Protein AF-A0AAJ2NT79-F1 (afdb_monomer)

Radius of gyration: 12.63 Å; Cα contacts (8 Å, |Δi|>4): 177; chains: 1; bounding box: 33×22×32 Å

Foldseek 3Di:
DEAEDEQEEALQQQAQDAQVVDDWQFDQLEWEDDPNDTDGDGPSRAPQDPRHGDHPVRVVLVVVCVVVVVHHYYYYHDYHHPDDPVD

Sequence (87 aa):
MIKSFLMIGQSNMAGRGFINDVPPIYNERIKMLRNGGWQMMTEPINYDRPVSGVSLAASFADAWCNVNREETIGLIPCAEGGSTLDE

Solvent-accessible surface area (backbone atoms only — not comparable to full-atom values): 5072 Å² total; per-residue (Å²): 120,74,52,73,45,80,42,71,48,27,40,77,55,15,8,62,41,62,65,86,81,49,84,85,77,85,50,86,48,36,25,28,58,52,96,94,38,82,39,71,45,53,80,46,68,21,70,68,48,97,71,34,15,42,33,65,61,59,61,50,50,51,56,49,40,70,75,39,75,91,50,32,41,30,39,38,62,64,23,39,66,82,58,60,93,93,107

Nearest PDB structures (foldseek):
  1zmb-assembly2_C  TM=1.004E+00  e=2.557E-14  Clostridium acetobutylicum ATCC 824
  2apj-assembly4_D  TM=8.360E-01  e=3.665E-05  Arabidopsis thaliana
  8f9q-assembly2_B  TM=5.972E-01  e=9.243E-02  Cavia porcellus
  8f9o-assembly1_A  TM=5.312E-01  e=5.045E-01  Canis lupus familiaris

pLDDT: mean 97.62, std 1.81, range [87.25, 98.88]

InterPro domains:
  IPR005181 Sialate O-acetylesterase domain [PF03629] (5-86)
  IPR036514 SGNH hydrolase superfamily [G3DSA:3.40.50.1110] (1-87)

Secondary structure (DSSP, 8-state):
-EEEEEE-SSHHHH--B-GGGS-----TTEEEEETTEEEE--S-SS-SSTT--B-HHHHHHHHHHHHSTTPEEEEEE---TT--S--

Structure (mmCIF, N/CA/C/O backbone):
data_AF-A0AAJ2NT79-F1
#
_entry.id   AF-A0AAJ2NT79-F1
#
loop_
_atom_site.group_PDB
_atom_site.id
_atom_site.type_symbol
_atom_site.label_atom_id
_atom_site.label_alt_id
_atom_site.label_comp_id
_atom_site.label_asym_id
_atom_site.label_entity_id
_atom_site.label_seq_id
_atom_site.pdbx_PDB_ins_code
_atom_site.Cartn_x
_atom_site.Cartn_y
_atom_site.Cartn_z
_atom_site.occupancy
_atom_site.B_iso_or_equiv
_atom_site.auth_seq_id
_atom_site.auth_comp_id
_atom_site.auth_asym_id
_atom_site.auth_atom_id
_atom_site.pdbx_PDB_model_num
ATOM 1 N N . MET A 1 1 ? -3.689 -2.466 19.333 1.00 87.25 1 MET A N 1
ATOM 2 C CA . MET A 1 1 ? -2.345 -2.982 18.970 1.00 87.25 1 MET A CA 1
ATOM 3 C C . MET A 1 1 ? -2.311 -3.133 17.456 1.00 87.25 1 MET A C 1
ATOM 5 O O . MET A 1 1 ? -3.334 -3.517 16.910 1.00 87.25 1 MET A O 1
ATOM 9 N N . ILE A 1 2 ? -1.212 -2.787 16.781 1.00 96.62 2 ILE A N 1
ATOM 10 C CA . ILE A 1 2 ? -1.119 -2.909 15.315 1.00 96.62 2 ILE A CA 1
ATOM 11 C C . ILE A 1 2 ? -0.760 -4.354 14.947 1.00 96.62 2 ILE A C 1
ATOM 13 O O . ILE A 1 2 ? 0.170 -4.913 15.530 1.00 96.62 2 ILE A O 1
ATOM 17 N N . LYS A 1 3 ? -1.483 -4.952 13.994 1.00 98.12 3 LYS A N 1
ATOM 18 C CA . LYS A 1 3 ? -1.124 -6.234 13.373 1.00 98.12 3 LYS A CA 1
ATOM 19 C C . LYS A 1 3 ? -0.280 -5.967 12.137 1.00 98.12 3 LYS A C 1
ATOM 21 O O . LYS A 1 3 ? -0.776 -5.421 11.155 1.00 98.12 3 LYS A O 1
ATOM 26 N N . SER A 1 4 ? 0.999 -6.305 12.215 1.00 98.12 4 SER A N 1
ATOM 27 C CA . SER A 1 4 ? 1.967 -5.970 11.174 1.00 98.12 4 SER A CA 1
ATOM 28 C C . SER A 1 4 ? 2.136 -7.102 10.165 1.00 98.12 4 SER A C 1
ATOM 30 O O . SER A 1 4 ? 2.259 -8.261 10.556 1.00 98.12 4 SER A O 1
ATOM 32 N N . PHE A 1 5 ? 2.208 -6.756 8.883 1.00 98.75 5 PHE A N 1
ATOM 33 C CA . PHE A 1 5 ? 2.420 -7.674 7.769 1.00 98.75 5 PHE A CA 1
ATOM 34 C C . PHE A 1 5 ? 3.634 -7.216 6.966 1.00 98.75 5 PHE A C 1
ATOM 36 O O . PHE A 1 5 ? 3.679 -6.086 6.476 1.00 98.75 5 PHE A O 1
ATOM 43 N N . LEU A 1 6 ? 4.626 -8.097 6.855 1.00 98.69 6 LEU A N 1
ATOM 44 C CA . LEU A 1 6 ? 5.830 -7.860 6.072 1.00 98.69 6 LEU A CA 1
ATOM 45 C C . LEU A 1 6 ? 5.568 -8.171 4.596 1.00 98.69 6 LEU A C 1
ATOM 47 O O . LEU A 1 6 ? 5.082 -9.250 4.263 1.00 98.69 6 LEU A O 1
ATOM 51 N N . 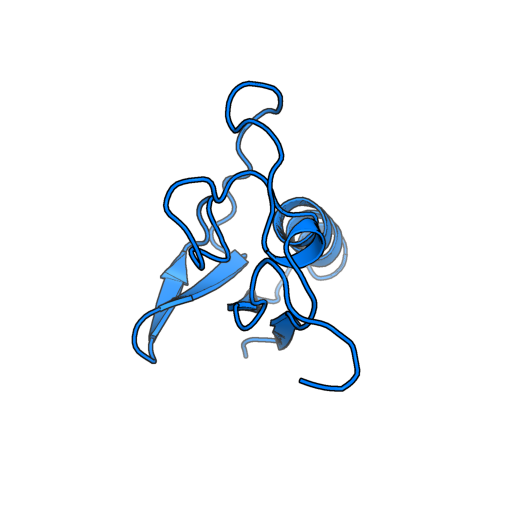MET A 1 7 ? 5.905 -7.228 3.722 1.00 98.56 7 MET A N 1
ATOM 52 C CA . MET A 1 7 ? 5.775 -7.361 2.275 1.00 98.56 7 MET A CA 1
ATOM 53 C C . MET A 1 7 ? 7.152 -7.655 1.676 1.00 98.56 7 MET A C 1
ATOM 55 O O . MET A 1 7 ? 7.985 -6.755 1.591 1.00 98.56 7 MET A O 1
ATOM 59 N N . ILE A 1 8 ? 7.383 -8.901 1.259 1.00 98.44 8 ILE A N 1
ATOM 60 C CA . ILE A 1 8 ? 8.612 -9.340 0.578 1.00 98.44 8 ILE A CA 1
ATOM 61 C C . ILE A 1 8 ? 8.259 -9.874 -0.803 1.00 98.44 8 ILE A C 1
ATOM 63 O O . ILE A 1 8 ? 7.217 -10.501 -0.998 1.00 98.44 8 ILE A O 1
ATOM 67 N N . GLY A 1 9 ? 9.144 -9.625 -1.756 1.00 98.00 9 GLY A N 1
ATOM 68 C CA . GLY A 1 9 ? 9.053 -10.128 -3.113 1.00 98.00 9 GLY A CA 1
ATOM 69 C C . GLY A 1 9 ? 9.603 -9.113 -4.101 1.00 98.00 9 GLY A C 1
ATOM 70 O O . GLY A 1 9 ? 10.265 -8.149 -3.724 1.00 98.00 9 GLY A O 1
ATOM 71 N N . GLN A 1 10 ? 9.278 -9.336 -5.368 1.00 98.19 10 GLN A N 1
ATOM 72 C CA . GLN A 1 10 ? 9.689 -8.478 -6.473 1.00 98.19 10 GLN A CA 1
ATOM 73 C C . GLN A 1 10 ? 8.645 -7.389 -6.799 1.00 98.19 10 GLN A C 1
ATOM 75 O O . GLN A 1 10 ? 7.750 -7.081 -6.006 1.00 98.19 10 GLN A O 1
ATOM 80 N N . SER A 1 11 ? 8.710 -6.836 -8.014 1.00 98.19 11 SER A N 1
ATOM 81 C CA . SER A 1 11 ? 7.864 -5.736 -8.503 1.00 98.19 11 SER A CA 1
ATOM 82 C C . SER A 1 11 ? 6.356 -5.979 -8.355 1.00 98.19 11 SER A C 1
ATOM 84 O O . SER A 1 11 ? 5.620 -5.045 -8.051 1.00 98.19 11 SER A O 1
ATOM 86 N N . ASN A 1 12 ? 5.889 -7.221 -8.509 1.00 98.25 12 ASN A N 1
ATOM 87 C CA . ASN A 1 12 ? 4.469 -7.564 -8.362 1.00 98.25 12 ASN A CA 1
ATOM 88 C C . ASN A 1 12 ? 3.959 -7.448 -6.912 1.00 98.25 12 ASN A C 1
ATOM 90 O O . ASN A 1 12 ? 2.779 -7.172 -6.712 1.00 98.25 12 ASN A O 1
ATOM 94 N N . MET A 1 13 ? 4.828 -7.617 -5.904 1.00 98.62 13 MET A N 1
ATOM 95 C CA . MET A 1 13 ? 4.496 -7.317 -4.503 1.00 98.62 13 MET A CA 1
ATOM 96 C C . MET A 1 13 ? 4.590 -5.813 -4.238 1.00 98.62 13 MET A C 1
ATOM 98 O O . MET A 1 13 ? 3.698 -5.230 -3.618 1.00 98.62 13 MET A O 1
ATOM 102 N N . ALA A 1 14 ? 5.655 -5.177 -4.742 1.00 98.56 14 ALA A N 1
ATOM 103 C CA . ALA A 1 14 ? 5.858 -3.743 -4.572 1.00 98.56 14 ALA A CA 1
ATOM 104 C C . ALA A 1 14 ? 4.702 -2.911 -5.162 1.00 98.56 14 ALA A C 1
ATOM 106 O O . ALA A 1 14 ? 4.316 -1.887 -4.606 1.00 98.56 14 ALA A O 1
ATOM 107 N N . GLY A 1 15 ? 4.117 -3.399 -6.255 1.00 98.50 15 GLY A N 1
ATOM 108 C CA . GLY A 1 15 ? 2.996 -2.780 -6.942 1.00 98.50 15 GLY A CA 1
ATOM 109 C C . GLY A 1 15 ? 3.445 -2.046 -8.199 1.00 98.50 15 GLY A C 1
ATOM 110 O O . GLY A 1 15 ? 4.381 -1.240 -8.179 1.00 98.50 15 GLY A O 1
ATOM 111 N N . ARG A 1 16 ? 2.773 -2.347 -9.313 1.00 98.44 16 ARG A N 1
ATOM 112 C CA . ARG A 1 16 ? 2.992 -1.748 -10.644 1.00 98.44 16 ARG A CA 1
ATOM 113 C C . ARG A 1 16 ? 1.686 -1.460 -11.385 1.00 98.44 16 ARG A C 1
ATOM 115 O O . ARG A 1 16 ? 1.725 -1.082 -12.551 1.00 98.44 16 ARG A O 1
ATOM 122 N N . GLY A 1 17 ? 0.536 -1.649 -10.733 1.00 98.31 17 GLY A N 1
ATOM 123 C CA . G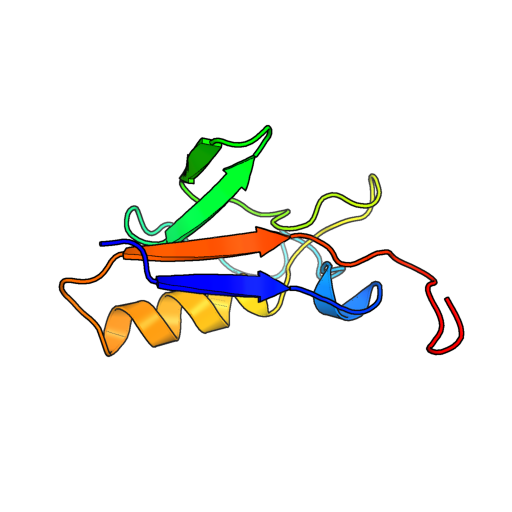LY A 1 17 ? -0.740 -1.266 -11.328 1.00 98.31 17 GLY A CA 1
ATOM 124 C C . GLY A 1 17 ? -0.834 0.253 -11.460 1.00 98.31 17 GLY A C 1
ATOM 125 O O . GLY A 1 17 ? -0.291 0.991 -10.633 1.00 98.31 17 GLY A O 1
ATOM 126 N N . PHE A 1 18 ? -1.515 0.736 -12.493 1.00 98.19 18 PHE A N 1
ATOM 127 C CA . PHE A 1 18 ? -1.705 2.168 -12.678 1.00 98.19 18 PHE A CA 1
ATOM 128 C C . PHE A 1 18 ? -2.670 2.710 -11.618 1.00 98.19 18 PHE A C 1
ATOM 130 O O . PHE A 1 18 ? -3.773 2.200 -11.449 1.00 98.19 18 PHE A O 1
ATOM 137 N N . ILE A 1 19 ? -2.261 3.764 -10.906 1.00 96.19 19 ILE A N 1
ATOM 138 C CA . ILE A 1 19 ? -3.042 4.359 -9.801 1.00 96.19 19 ILE A CA 1
ATOM 139 C C . ILE A 1 19 ? -4.426 4.838 -10.268 1.00 96.19 19 ILE A C 1
ATOM 141 O O . ILE A 1 19 ? -5.373 4.821 -9.493 1.00 96.19 19 ILE A O 1
ATOM 145 N N . ASN A 1 20 ? -4.553 5.221 -11.540 1.00 96.75 20 ASN A N 1
ATOM 146 C CA . ASN A 1 20 ? -5.800 5.731 -12.110 1.00 96.75 20 ASN A CA 1
ATOM 147 C C . ASN A 1 20 ? -6.749 4.633 -12.622 1.00 96.75 20 ASN A C 1
ATOM 149 O O . ASN A 1 20 ? -7.873 4.954 -12.999 1.00 96.75 20 ASN A O 1
ATOM 153 N N . ASP A 1 21 ? -6.326 3.365 -12.641 1.00 98.06 21 ASP A N 1
ATOM 154 C CA . ASP A 1 21 ? -7.152 2.259 -13.150 1.00 98.06 21 ASP A CA 1
ATOM 155 C C . ASP A 1 21 ? -8.112 1.705 -12.090 1.00 98.06 21 ASP A C 1
ATOM 157 O O . ASP A 1 21 ? -9.054 0.980 -12.416 1.00 98.06 21 ASP A O 1
ATOM 161 N N . VAL A 1 22 ? -7.881 2.027 -10.814 1.00 97.25 22 VAL A N 1
ATOM 162 C CA . VAL A 1 22 ? -8.688 1.546 -9.689 1.00 97.25 22 VAL A CA 1
ATOM 163 C C . VAL A 1 22 ? -9.048 2.690 -8.742 1.00 97.25 22 VAL A C 1
ATOM 165 O O . VAL A 1 22 ? -8.278 3.640 -8.599 1.00 97.25 22 VAL A O 1
ATOM 168 N N . PRO A 1 23 ? -10.202 2.619 -8.055 1.00 97.69 23 PRO A N 1
ATOM 169 C CA . PRO A 1 23 ? -10.526 3.579 -7.012 1.00 97.69 23 PRO A CA 1
ATOM 170 C C . PRO A 1 23 ? -9.486 3.545 -5.881 1.00 97.69 23 PRO A C 1
ATOM 172 O O . PRO A 1 23 ? -9.041 2.461 -5.492 1.00 97.69 23 PRO A O 1
ATOM 175 N N . PRO A 1 24 ? -9.126 4.703 -5.306 1.00 97.00 24 PRO A N 1
ATOM 176 C CA . PRO A 1 24 ? -8.234 4.736 -4.159 1.00 97.00 24 PRO A CA 1
ATOM 177 C C . PRO A 1 24 ? -8.903 4.118 -2.925 1.00 97.00 24 PRO A C 1
ATOM 179 O O . PRO A 1 24 ? -10.100 4.289 -2.690 1.00 97.00 24 PRO A O 1
ATOM 182 N N . ILE A 1 25 ? -8.104 3.439 -2.103 1.00 97.94 25 ILE A N 1
ATOM 183 C CA . ILE A 1 25 ? -8.538 2.884 -0.818 1.00 97.94 25 ILE A CA 1
ATOM 184 C C . ILE A 1 25 ? -8.105 3.842 0.292 1.00 97.94 25 ILE A C 1
ATOM 186 O O . ILE A 1 25 ? -6.915 3.985 0.572 1.00 97.94 25 ILE A O 1
ATOM 190 N N . TYR A 1 26 ? -9.081 4.471 0.949 1.00 96.69 26 TYR A N 1
ATOM 191 C CA . TYR A 1 26 ? -8.862 5.345 2.100 1.00 96.69 26 TYR A CA 1
ATOM 192 C C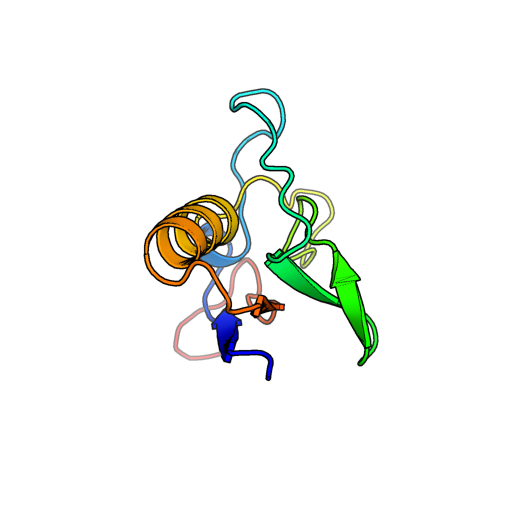 . TYR A 1 26 ? -9.451 4.713 3.357 1.00 96.69 26 TYR A C 1
ATOM 194 O O . TYR A 1 26 ? -10.667 4.594 3.495 1.00 96.69 26 TYR A O 1
ATOM 202 N N . ASN A 1 27 ? -8.586 4.309 4.284 1.00 97.62 27 ASN A N 1
ATOM 203 C CA . ASN A 1 27 ? -8.999 3.671 5.527 1.00 97.62 27 ASN A CA 1
ATOM 204 C C . ASN A 1 27 ? -7.988 3.997 6.634 1.00 97.62 27 ASN A C 1
ATOM 206 O O . ASN A 1 27 ? -6.840 3.553 6.600 1.00 97.62 27 ASN A O 1
ATOM 210 N N . GLU A 1 28 ? -8.413 4.766 7.639 1.00 97.31 28 GLU A N 1
ATOM 211 C CA . GLU A 1 28 ? -7.540 5.246 8.719 1.00 97.31 28 GLU A CA 1
ATOM 212 C C . GLU A 1 28 ? -6.925 4.115 9.556 1.00 97.31 28 GLU A C 1
ATOM 214 O O . GLU A 1 28 ? -5.897 4.319 10.212 1.00 97.31 28 GLU A O 1
ATOM 219 N N . ARG A 1 29 ? -7.529 2.920 9.530 1.00 98.12 29 ARG A N 1
ATOM 220 C CA . ARG A 1 29 ? -7.042 1.728 10.236 1.00 98.12 29 ARG A CA 1
ATOM 221 C C . ARG A 1 29 ? -5.957 0.977 9.470 1.00 98.12 29 ARG A C 1
ATOM 223 O O . ARG A 1 29 ? -5.326 0.097 10.051 1.00 98.12 29 ARG A O 1
ATOM 230 N N . ILE A 1 30 ? -5.702 1.334 8.213 1.00 98.69 30 ILE A N 1
ATOM 231 C CA . ILE A 1 30 ? -4.592 0.792 7.435 1.00 98.69 30 ILE A CA 1
ATOM 232 C C . ILE A 1 30 ? -3.411 1.747 7.564 1.00 98.69 30 ILE A C 1
ATOM 234 O O . ILE A 1 30 ? -3.476 2.921 7.189 1.00 98.69 30 ILE A O 1
ATOM 238 N N . LYS A 1 31 ? -2.312 1.241 8.117 1.00 98.69 31 LYS A N 1
ATOM 239 C CA . LYS A 1 31 ? -1.057 1.970 8.270 1.00 98.69 31 LYS A CA 1
ATOM 240 C C . LYS A 1 31 ? 0.012 1.384 7.361 1.00 98.69 31 LYS A C 1
ATOM 242 O O . LYS A 1 31 ? 0.004 0.192 7.079 1.00 98.69 31 LYS A O 1
ATOM 247 N N . MET A 1 32 ? 0.965 2.208 6.952 1.00 98.56 32 MET A N 1
ATOM 248 C CA . MET A 1 32 ? 2.199 1.772 6.303 1.00 98.56 32 MET A CA 1
ATOM 249 C C . MET A 1 32 ? 3.404 2.285 7.083 1.00 98.56 32 MET A C 1
ATOM 251 O O . MET A 1 32 ? 3.364 3.380 7.654 1.00 98.56 32 MET A O 1
ATOM 255 N N . LEU A 1 33 ? 4.469 1.491 7.131 1.00 98.62 33 LEU A N 1
ATOM 256 C CA . LEU A 1 33 ? 5.710 1.894 7.771 1.00 98.62 33 LEU A CA 1
ATOM 257 C C . LEU A 1 33 ? 6.485 2.844 6.847 1.00 98.62 33 LEU A C 1
ATOM 259 O O . LEU A 1 33 ? 6.757 2.539 5.682 1.00 98.62 33 LEU A O 1
ATOM 263 N N . ARG A 1 34 ? 6.854 4.006 7.380 1.00 97.69 34 ARG A N 1
ATOM 264 C CA . ARG A 1 34 ? 7.647 5.038 6.709 1.00 97.69 34 ARG A CA 1
ATOM 265 C C . ARG A 1 34 ? 8.653 5.604 7.692 1.00 97.69 34 ARG A C 1
ATOM 267 O O . ARG A 1 34 ? 8.265 6.110 8.741 1.00 97.69 34 ARG A O 1
ATOM 274 N N . ASN A 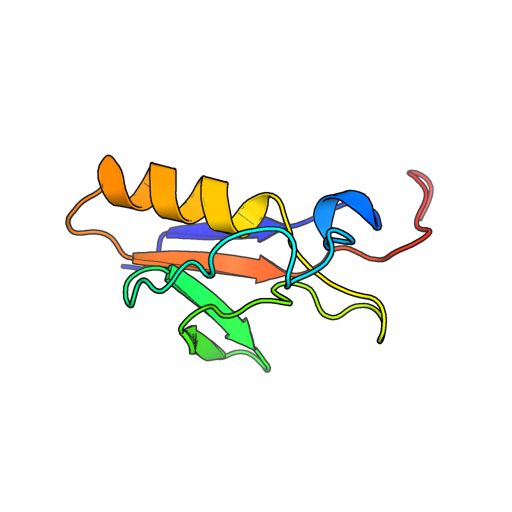1 35 ? 9.939 5.526 7.356 1.00 94.75 35 ASN A N 1
ATOM 275 C CA . ASN A 1 35 ? 11.032 6.077 8.166 1.00 94.75 35 ASN A CA 1
ATOM 276 C C . ASN A 1 35 ? 10.953 5.655 9.652 1.00 94.75 35 ASN A C 1
ATOM 278 O O . ASN A 1 35 ? 11.147 6.470 10.548 1.00 94.75 35 ASN A O 1
ATOM 282 N N . GLY A 1 36 ? 10.595 4.389 9.911 1.00 92.75 36 GLY A N 1
ATOM 283 C CA . GLY A 1 36 ? 10.449 3.834 11.264 1.00 92.75 36 GLY A CA 1
ATOM 284 C C . GLY A 1 36 ? 9.148 4.192 11.999 1.00 92.75 36 GLY A C 1
ATOM 285 O O . GLY A 1 36 ? 8.948 3.727 13.117 1.00 92.75 36 GLY A O 1
ATOM 286 N N . GLY A 1 37 ? 8.251 4.974 11.390 1.00 97.75 37 GLY A N 1
ATOM 287 C CA . GLY A 1 37 ? 6.962 5.363 11.963 1.00 97.75 37 GLY A CA 1
ATOM 288 C C . GLY A 1 37 ? 5.764 4.844 11.167 1.00 97.75 37 GLY A C 1
ATOM 289 O O . GLY A 1 37 ? 5.825 4.676 9.950 1.00 97.75 37 GLY A O 1
ATOM 290 N N . TRP A 1 38 ? 4.648 4.608 11.856 1.00 98.31 38 TRP A N 1
ATOM 291 C CA . TRP A 1 38 ? 3.380 4.250 11.221 1.00 98.31 38 TRP A CA 1
ATOM 292 C C . TRP A 1 38 ? 2.664 5.497 10.707 1.00 98.31 38 TRP A C 1
ATOM 294 O O . TRP A 1 38 ? 2.370 6.410 11.476 1.00 98.31 38 TRP A O 1
ATOM 304 N N . GLN A 1 39 ? 2.337 5.514 9.419 1.00 98.19 39 GLN A N 1
ATOM 305 C CA . GLN A 1 39 ? 1.558 6.573 8.774 1.00 98.19 39 GLN A CA 1
ATOM 306 C C . GLN A 1 39 ? 0.286 5.983 8.170 1.00 98.19 39 GLN A C 1
ATOM 308 O O . GLN A 1 39 ? 0.228 4.777 7.940 1.00 98.19 39 GLN A O 1
ATOM 313 N N . MET A 1 40 ? -0.746 6.798 7.930 1.00 98.12 40 MET A N 1
ATOM 314 C CA . MET A 1 40 ? -1.916 6.325 7.180 1.00 98.12 40 MET A CA 1
ATOM 315 C C . MET A 1 40 ? -1.466 5.829 5.804 1.00 98.12 40 MET A C 1
ATOM 317 O O . MET A 1 40 ? -0.626 6.459 5.163 1.00 98.12 40 MET A O 1
ATOM 321 N N . MET A 1 41 ? -1.982 4.677 5.388 1.00 98.44 41 MET A N 1
ATOM 322 C CA . MET A 1 41 ? -1.626 4.087 4.107 1.00 98.44 41 MET A CA 1
ATOM 323 C C . MET A 1 41 ? -2.103 4.967 2.948 1.00 98.44 41 MET A C 1
ATOM 325 O O . MET A 1 41 ? -3.221 5.478 2.958 1.00 98.44 41 MET A O 1
ATOM 329 N N . THR A 1 42 ? -1.231 5.122 1.956 1.00 97.62 42 THR A N 1
ATOM 330 C CA . THR A 1 42 ? -1.563 5.607 0.616 1.00 97.62 42 THR A CA 1
ATOM 331 C C . THR A 1 42 ? -0.709 4.847 -0.385 1.00 97.62 42 THR A C 1
ATOM 333 O O . THR A 1 42 ? 0.442 4.511 -0.097 1.00 97.62 42 THR A O 1
ATOM 336 N N . GLU A 1 43 ? -1.256 4.603 -1.570 1.00 97.94 43 GLU A N 1
ATOM 337 C CA . GLU A 1 43 ? -0.449 4.146 -2.694 1.00 97.94 43 GLU A CA 1
ATOM 338 C C . GLU A 1 43 ? 0.472 5.284 -3.183 1.00 97.94 43 GLU A C 1
ATOM 340 O O . GLU A 1 43 ? 0.073 6.454 -3.120 1.00 97.94 43 GLU A O 1
ATOM 345 N N . PRO A 1 44 ? 1.692 4.976 -3.663 1.00 98.25 44 PRO A N 1
ATOM 346 C CA . PRO A 1 44 ? 2.323 3.651 -3.673 1.00 98.25 44 PRO A CA 1
ATOM 347 C C . PRO A 1 44 ? 2.756 3.190 -2.268 1.00 98.25 44 PRO A C 1
ATOM 349 O O . PRO A 1 44 ? 3.509 3.888 -1.582 1.00 98.25 44 PRO A O 1
ATOM 352 N N . ILE A 1 45 ? 2.341 1.990 -1.844 1.00 98.38 45 ILE A N 1
ATOM 353 C CA . ILE A 1 45 ? 2.683 1.444 -0.516 1.00 98.38 45 ILE A CA 1
ATOM 354 C C . ILE A 1 45 ? 4.173 1.100 -0.435 1.00 98.38 45 ILE A C 1
ATOM 356 O O . ILE A 1 45 ? 4.842 1.433 0.546 1.00 98.38 45 ILE A O 1
ATOM 360 N N . ASN A 1 46 ? 4.727 0.481 -1.474 1.00 98.56 46 ASN A N 1
ATOM 361 C CA . ASN A 1 46 ? 6.128 0.078 -1.534 1.00 98.56 46 ASN A CA 1
ATOM 362 C C . ASN A 1 46 ? 6.843 0.852 -2.649 1.00 98.56 46 ASN A C 1
ATOM 364 O O . ASN A 1 46 ? 6.892 0.425 -3.801 1.00 98.56 46 ASN A O 1
ATOM 368 N N . TYR A 1 47 ? 7.396 2.009 -2.293 1.00 97.50 47 TYR A N 1
ATOM 369 C CA . TYR A 1 47 ? 8.081 2.900 -3.228 1.00 97.50 47 TYR A CA 1
ATOM 370 C C . TYR A 1 47 ? 9.551 2.492 -3.428 1.00 97.50 47 TYR A C 1
ATOM 372 O O . TYR A 1 47 ? 10.467 3.191 -3.004 1.00 97.50 47 TYR A O 1
ATOM 380 N N . ASP A 1 48 ? 9.775 1.328 -4.040 1.00 97.62 48 ASP A N 1
ATOM 381 C CA . ASP A 1 48 ? 11.111 0.832 -4.406 1.00 97.62 48 ASP A CA 1
ATOM 382 C C . ASP A 1 48 ? 11.681 1.531 -5.654 1.00 97.62 48 ASP A C 1
ATOM 384 O O . ASP A 1 48 ? 12.897 1.599 -5.855 1.00 97.62 48 ASP A O 1
ATOM 388 N N . ARG A 1 49 ? 10.800 2.051 -6.519 1.00 97.50 49 ARG A N 1
ATOM 389 C CA . ARG A 1 49 ? 11.142 2.747 -7.766 1.00 97.50 49 ARG A CA 1
ATOM 390 C C . ARG A 1 49 ? 10.148 3.888 -8.039 1.00 97.50 49 ARG A C 1
ATOM 392 O O . ARG A 1 49 ? 9.007 3.822 -7.593 1.00 97.50 49 ARG A O 1
ATOM 399 N N . PRO A 1 50 ? 10.500 4.884 -8.876 1.00 97.69 50 PRO A N 1
ATOM 400 C CA . PRO A 1 50 ? 9.555 5.929 -9.296 1.00 97.69 50 PRO A CA 1
ATOM 401 C C . PRO A 1 50 ? 8.319 5.423 -10.055 1.00 97.69 50 PRO A C 1
ATOM 403 O O . PRO A 1 50 ? 7.337 6.144 -10.180 1.00 97.69 50 PRO A O 1
ATOM 406 N N . VAL A 1 51 ? 8.376 4.192 -10.572 1.00 97.44 51 VAL A N 1
ATOM 407 C CA . VAL A 1 51 ? 7.277 3.526 -11.290 1.00 97.44 51 VAL A CA 1
ATOM 408 C C . VAL A 1 51 ? 6.407 2.645 -10.383 1.00 97.44 51 VAL A C 1
ATOM 410 O O . VAL A 1 51 ? 5.589 1.876 -10.887 1.00 97.44 51 VAL A O 1
ATOM 413 N N . SER A 1 52 ? 6.597 2.690 -9.059 1.00 98.44 52 SER A N 1
ATOM 414 C CA . SER A 1 52 ? 5.721 1.985 -8.121 1.00 98.44 52 SER A CA 1
ATOM 415 C C . SER A 1 52 ? 4.294 2.520 -8.218 1.00 98.44 52 SER A C 1
ATOM 417 O O . SER A 1 52 ? 4.068 3.724 -8.330 1.00 98.44 52 SER A O 1
ATOM 419 N N . GLY A 1 53 ? 3.330 1.610 -8.159 1.00 98.50 53 GLY A N 1
ATOM 420 C CA . GLY A 1 53 ? 1.912 1.923 -8.282 1.00 98.50 53 GLY A CA 1
ATOM 421 C C . GLY A 1 53 ? 1.081 1.060 -7.347 1.00 98.50 53 GLY A C 1
ATOM 422 O O . GLY A 1 53 ? 1.520 0.747 -6.245 1.00 98.50 53 GLY A O 1
ATOM 423 N N . VAL A 1 54 ? -0.100 0.656 -7.806 1.00 98.50 54 VAL A N 1
ATOM 424 C CA . VAL A 1 54 ? -1.053 -0.150 -7.033 1.00 98.50 54 VAL A CA 1
ATOM 425 C C . VAL A 1 54 ? -0.437 -1.495 -6.647 1.00 98.50 54 VAL A C 1
ATOM 427 O O . VAL A 1 54 ? 0.068 -2.222 -7.513 1.00 98.50 54 VAL A O 1
ATOM 430 N N . SER A 1 55 ? -0.514 -1.830 -5.359 1.00 98.62 55 SER A N 1
ATOM 431 C CA . SER A 1 55 ? -0.100 -3.104 -4.773 1.00 98.62 55 SER A CA 1
ATOM 432 C C . SER A 1 55 ? -1.314 -3.926 -4.331 1.00 98.62 55 SER A C 1
ATOM 434 O O . SER A 1 55 ? -2.330 -3.402 -3.876 1.00 98.62 55 SER A O 1
ATOM 436 N N . LEU A 1 56 ? -1.181 -5.256 -4.372 1.00 98.62 56 LEU A 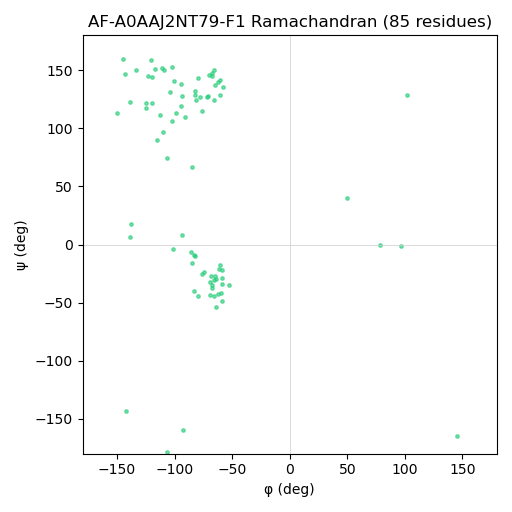N 1
ATOM 437 C CA . LEU A 1 56 ? -2.173 -6.179 -3.801 1.00 98.62 56 LEU A CA 1
ATOM 438 C C . LEU A 1 56 ? -2.397 -5.956 -2.294 1.00 98.62 56 LEU A C 1
ATOM 440 O O . LEU A 1 56 ? -3.435 -6.342 -1.749 1.00 98.62 56 LEU A O 1
ATOM 444 N N . ALA A 1 57 ? -1.427 -5.335 -1.613 1.00 98.69 57 ALA A N 1
ATOM 445 C CA . ALA A 1 57 ? -1.464 -5.117 -0.175 1.00 98.69 57 ALA A CA 1
ATOM 446 C C .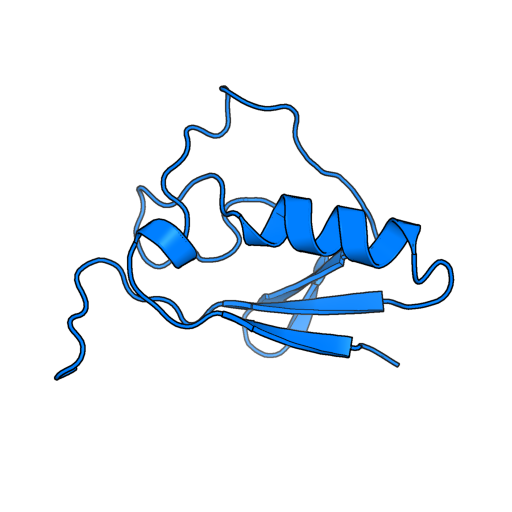 ALA A 1 57 ? -2.591 -4.165 0.256 1.00 98.69 57 ALA A C 1
ATOM 448 O O . ALA A 1 57 ? -3.139 -4.349 1.343 1.00 98.69 57 ALA A O 1
ATOM 449 N N . ALA A 1 58 ? -2.984 -3.200 -0.587 1.00 98.38 58 ALA A N 1
ATOM 450 C CA . ALA A 1 58 ? -4.063 -2.264 -0.272 1.00 98.38 58 ALA A CA 1
ATOM 451 C C . ALA A 1 58 ? -5.410 -2.987 -0.122 1.00 98.38 58 ALA A C 1
ATOM 453 O O . ALA A 1 58 ? -6.055 -2.897 0.923 1.00 98.38 58 ALA A O 1
ATOM 454 N N . SER A 1 59 ? -5.803 -3.769 -1.132 1.00 98.44 59 SER A N 1
ATOM 455 C CA . SER A 1 59 ? -7.053 -4.538 -1.108 1.00 98.44 59 SER A CA 1
ATOM 456 C C . SER A 1 59 ? -7.029 -5.660 -0.074 1.00 98.44 59 SER A C 1
ATOM 458 O O . SER A 1 59 ? -8.049 -5.938 0.553 1.00 98.44 59 SER A O 1
ATOM 460 N N . PHE A 1 60 ? -5.866 -6.285 0.145 1.00 98.69 60 PHE A N 1
ATOM 461 C CA . PHE A 1 60 ? -5.688 -7.251 1.229 1.00 98.69 60 PHE A CA 1
ATOM 462 C C . PHE A 1 60 ? -5.972 -6.609 2.592 1.00 98.69 60 PHE A C 1
ATOM 464 O O . PHE A 1 60 ? -6.737 -7.155 3.385 1.00 98.69 60 PHE A O 1
ATOM 471 N N . ALA A 1 61 ? -5.385 -5.440 2.856 1.00 98.62 61 ALA A N 1
ATOM 472 C CA . ALA A 1 61 ? -5.548 -4.759 4.128 1.00 98.62 61 ALA A CA 1
ATOM 473 C C . ALA A 1 61 ? -6.978 -4.256 4.347 1.00 98.62 61 ALA A C 1
ATOM 475 O O . ALA A 1 61 ? -7.496 -4.369 5.458 1.00 98.62 61 ALA A O 1
ATOM 476 N N . ASP A 1 62 ? -7.642 -3.770 3.298 1.00 98.38 62 ASP A N 1
ATOM 477 C CA . ASP A 1 62 ? -9.038 -3.346 3.392 1.00 98.38 62 ASP A CA 1
ATOM 478 C C . ASP A 1 62 ? -9.978 -4.528 3.672 1.00 98.38 62 ASP A C 1
ATOM 480 O O . ASP A 1 62 ? -10.792 -4.486 4.600 1.00 98.38 62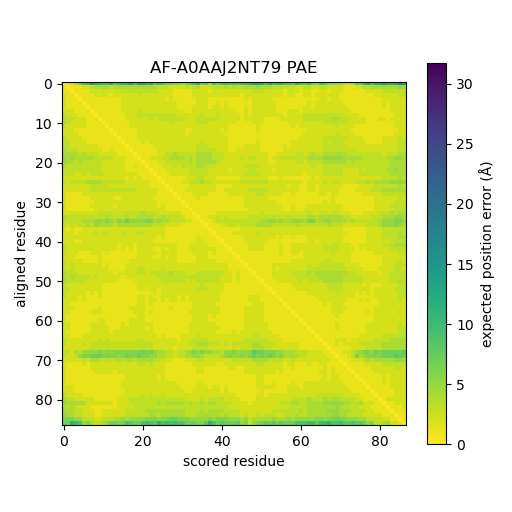 ASP A O 1
ATOM 484 N N . ALA A 1 63 ? -9.782 -5.649 2.970 1.00 98.56 63 ALA A N 1
ATOM 485 C CA . ALA A 1 63 ? -10.499 -6.890 3.249 1.00 98.56 63 ALA A CA 1
ATOM 486 C C . ALA A 1 63 ? -10.248 -7.388 4.683 1.00 98.56 63 ALA A C 1
ATOM 488 O O . ALA A 1 63 ? -11.185 -7.789 5.378 1.00 98.56 63 ALA A O 1
ATOM 489 N N . TRP A 1 64 ? -9.005 -7.307 5.165 1.00 98.56 64 TRP A N 1
ATOM 490 C CA . TRP A 1 64 ? -8.657 -7.670 6.537 1.00 98.56 64 TRP A CA 1
ATOM 491 C C . TRP A 1 64 ? -9.366 -6.776 7.563 1.00 98.56 64 TRP A C 1
ATOM 493 O O . TRP A 1 64 ? -9.920 -7.280 8.543 1.00 98.56 64 TRP A O 1
ATOM 503 N N . CYS A 1 65 ? -9.420 -5.464 7.321 1.00 97.88 65 CYS A N 1
ATOM 504 C CA . CYS A 1 65 ? -10.119 -4.497 8.165 1.00 97.88 65 CYS A CA 1
ATOM 505 C C . CYS A 1 65 ? -11.638 -4.723 8.221 1.00 97.88 65 CYS A C 1
ATOM 507 O O . CYS A 1 65 ? -12.255 -4.391 9.240 1.00 97.88 65 CYS A O 1
ATOM 509 N N . ASN A 1 66 ? -12.243 -5.269 7.162 1.00 97.06 66 ASN A N 1
ATOM 510 C CA . ASN A 1 66 ? -13.673 -5.595 7.125 1.00 97.06 66 ASN A CA 1
ATOM 511 C C . ASN A 1 66 ? -14.034 -6.764 8.053 1.00 97.06 66 ASN A C 1
ATOM 513 O O . ASN A 1 66 ? -15.119 -6.772 8.644 1.00 97.06 66 ASN A O 1
ATOM 517 N N . VAL A 1 67 ? -13.111 -7.715 8.223 1.00 97.88 67 VAL A N 1
ATOM 518 C CA . VAL A 1 67 ? -13.252 -8.848 9.151 1.00 97.88 67 VAL A CA 1
ATOM 519 C C . VAL A 1 67 ? -12.848 -8.450 10.577 1.00 97.88 67 VAL A C 1
ATOM 521 O O . VAL A 1 67 ? -13.532 -8.806 11.533 1.00 97.88 67 VAL A O 1
ATOM 524 N N . ASN A 1 68 ? -11.787 -7.654 10.731 1.00 97.44 68 ASN A N 1
ATOM 525 C CA . ASN A 1 68 ? -11.212 -7.262 12.022 1.00 97.44 68 ASN A CA 1
ATOM 526 C C . ASN A 1 68 ? -11.547 -5.794 12.330 1.00 97.44 68 ASN A C 1
ATOM 528 O O . ASN A 1 68 ? -10.718 -4.895 12.183 1.00 97.44 68 ASN A O 1
ATOM 532 N N . ARG A 1 69 ? -12.805 -5.528 12.699 1.00 93.50 69 ARG A N 1
ATOM 533 C CA . ARG A 1 69 ? -13.381 -4.166 12.736 1.00 93.50 69 ARG A CA 1
ATOM 534 C C . ARG A 1 69 ? -12.748 -3.208 13.748 1.00 93.50 69 ARG A C 1
ATOM 536 O O . ARG A 1 69 ? -12.769 -2.003 13.519 1.00 93.50 69 ARG A O 1
ATOM 543 N N . GLU A 1 70 ? -12.179 -3.726 14.828 1.00 94.94 70 GLU A N 1
ATOM 544 C CA . GLU A 1 70 ? -11.596 -2.916 15.909 1.00 94.94 70 GLU A CA 1
ATOM 545 C C . GLU A 1 70 ? -10.068 -2.835 15.839 1.00 94.94 70 GLU A C 1
ATOM 547 O O . GLU A 1 70 ? -9.434 -2.134 16.626 1.00 94.94 70 GLU A O 1
ATOM 552 N N . GLU A 1 71 ? -9.458 -3.546 14.890 1.00 97.12 71 GLU A N 1
ATOM 553 C CA . GLU A 1 71 ? -8.010 -3.640 14.800 1.00 97.12 71 GLU A CA 1
ATOM 554 C C . GLU A 1 71 ? -7.429 -2.736 13.708 1.00 97.12 71 GLU A C 1
ATOM 556 O O . GLU A 1 71 ? -8.071 -2.412 12.701 1.00 97.12 71 GLU A O 1
ATOM 561 N N . THR A 1 72 ? -6.173 -2.348 13.935 1.00 98.31 72 THR A N 1
ATOM 562 C CA . THR A 1 72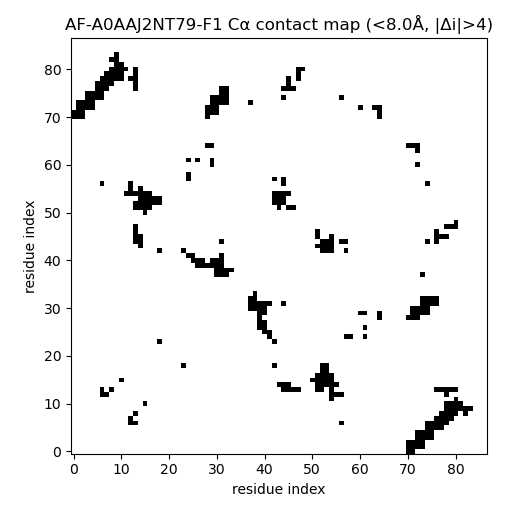 ? -5.339 -1.583 13.006 1.00 98.31 72 THR A CA 1
ATOM 563 C C . THR A 1 72 ? -4.335 -2.529 12.363 1.00 98.31 72 THR A C 1
ATOM 565 O O . THR A 1 72 ? -3.628 -3.255 13.066 1.00 98.31 72 THR A O 1
ATOM 568 N N . ILE A 1 73 ? -4.227 -2.475 11.041 1.00 98.69 73 ILE A N 1
ATOM 569 C CA . ILE A 1 73 ? -3.245 -3.232 10.264 1.00 98.69 73 ILE A CA 1
ATOM 570 C C . ILE A 1 73 ? -2.072 -2.333 9.873 1.00 98.69 73 ILE A C 1
ATOM 572 O O . ILE A 1 73 ? -2.256 -1.161 9.549 1.00 98.69 73 ILE A O 1
ATOM 576 N N . GLY A 1 74 ? -0.858 -2.873 9.928 1.00 98.69 74 GLY A N 1
ATOM 577 C CA . GLY A 1 74 ? 0.372 -2.194 9.539 1.00 98.69 74 GLY A CA 1
ATOM 578 C C . GLY A 1 74 ? 1.079 -2.933 8.411 1.00 98.69 74 GLY A C 1
ATOM 579 O O . GLY A 1 74 ? 1.443 -4.092 8.562 1.00 98.69 74 GL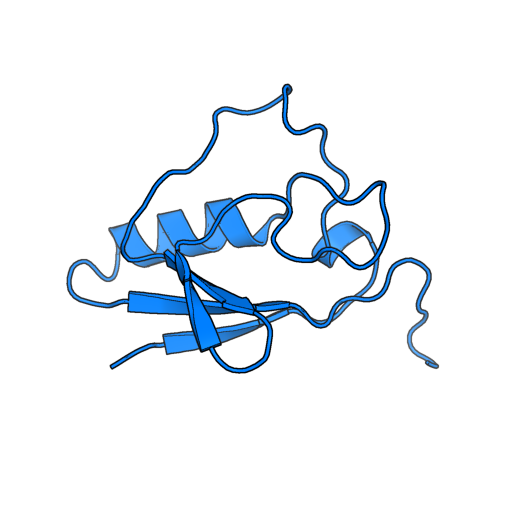Y A O 1
ATOM 580 N N . LEU A 1 75 ? 1.309 -2.262 7.291 1.00 98.88 75 LEU A N 1
ATOM 581 C CA . LEU A 1 75 ? 2.055 -2.786 6.152 1.00 98.88 75 LEU A CA 1
ATOM 582 C C . LEU A 1 75 ? 3.527 -2.378 6.259 1.00 98.88 75 LEU A C 1
ATOM 584 O O . LEU A 1 75 ? 3.829 -1.196 6.438 1.00 98.88 75 LEU A O 1
ATOM 588 N N . ILE A 1 76 ? 4.440 -3.341 6.152 1.00 98.81 76 ILE A N 1
ATOM 589 C CA . ILE A 1 76 ? 5.889 -3.114 6.178 1.00 98.81 76 ILE A CA 1
ATOM 590 C C . ILE A 1 76 ? 6.436 -3.385 4.766 1.00 98.81 76 ILE A C 1
ATOM 592 O O . ILE A 1 76 ? 6.647 -4.548 4.419 1.00 98.81 76 ILE A O 1
ATOM 596 N N . PRO A 1 77 ? 6.615 -2.339 3.938 1.00 98.56 77 PRO A N 1
ATOM 597 C CA . PRO A 1 77 ? 7.074 -2.474 2.560 1.00 98.56 77 PRO A CA 1
ATOM 598 C C . PRO A 1 77 ? 8.580 -2.750 2.496 1.00 98.56 77 PRO A C 1
ATOM 600 O O . PRO A 1 77 ? 9.380 -1.894 2.874 1.00 98.56 77 PRO A O 1
ATOM 603 N N . CYS A 1 78 ? 8.956 -3.934 2.012 1.00 98.25 78 CYS A N 1
ATOM 604 C CA . CYS A 1 78 ? 10.343 -4.371 1.835 1.00 98.25 78 CYS A CA 1
ATOM 605 C C . CYS A 1 78 ? 10.565 -5.117 0.501 1.00 98.25 78 CYS A C 1
ATOM 607 O O . CYS A 1 78 ? 11.545 -5.844 0.361 1.00 98.25 78 CYS A O 1
ATOM 609 N N . ALA A 1 79 ? 9.653 -4.984 -0.465 1.00 98.56 79 ALA A N 1
ATOM 610 C CA . ALA A 1 79 ? 9.794 -5.599 -1.781 1.00 98.56 79 ALA A CA 1
ATOM 611 C C . ALA A 1 79 ? 10.733 -4.777 -2.677 1.00 98.56 79 ALA A C 1
ATOM 613 O O . ALA A 1 79 ? 10.682 -3.547 -2.648 1.00 98.56 79 ALA A O 1
ATOM 614 N N . GLU A 1 80 ? 11.527 -5.454 -3.507 1.00 98.38 80 GLU A N 1
ATOM 615 C CA . GLU A 1 80 ? 12.524 -4.841 -4.393 1.00 98.38 80 GLU A CA 1
ATOM 616 C C . GLU A 1 80 ? 12.282 -5.278 -5.842 1.00 98.38 80 GLU A C 1
ATOM 618 O O . GLU A 1 80 ? 12.340 -6.455 -6.189 1.00 98.38 80 GLU A O 1
ATOM 623 N N . GLY A 1 81 ? 11.971 -4.335 -6.728 1.00 97.62 81 GLY A N 1
ATOM 624 C CA . GLY A 1 81 ? 11.706 -4.635 -8.128 1.00 97.62 81 GLY A CA 1
ATOM 625 C C . GLY A 1 81 ? 12.936 -5.154 -8.873 1.00 97.62 81 GLY A C 1
ATOM 626 O O . GLY A 1 81 ? 13.935 -4.446 -8.989 1.00 97.62 81 GLY A O 1
ATOM 627 N N . GLY A 1 82 ? 12.800 -6.339 -9.473 1.00 96.62 82 GLY A N 1
ATOM 628 C CA . GLY A 1 82 ? 13.860 -7.001 -10.238 1.00 96.62 82 GLY A CA 1
ATOM 629 C C . GLY A 1 82 ? 14.645 -8.038 -9.440 1.00 96.62 82 GLY A C 1
ATOM 630 O O . GLY A 1 82 ? 15.498 -8.688 -10.034 1.00 96.62 82 GLY A O 1
ATOM 631 N N . SER A 1 83 ? 14.329 -8.217 -8.151 1.00 97.75 83 SER A N 1
ATOM 632 C CA . SER A 1 83 ? 14.977 -9.237 -7.336 1.00 97.75 83 SER A CA 1
ATOM 633 C C . SER A 1 83 ? 14.663 -10.654 -7.803 1.00 97.75 83 SER A C 1
ATOM 635 O O . SER A 1 83 ? 13.589 -10.944 -8.349 1.00 97.75 83 SER A O 1
ATOM 637 N N . THR A 1 84 ? 15.621 -11.545 -7.572 1.00 97.62 84 THR A N 1
ATOM 638 C CA . THR A 1 84 ? 15.467 -12.988 -7.779 1.00 97.62 84 THR A CA 1
ATOM 639 C C . THR A 1 84 ? 15.361 -13.704 -6.435 1.00 97.62 84 THR A C 1
ATOM 641 O O . THR A 1 84 ? 15.339 -13.066 -5.391 1.00 97.62 84 THR A O 1
ATOM 644 N N . LEU A 1 85 ? 15.244 -15.032 -6.443 1.00 96.94 85 LEU A N 1
ATOM 645 C CA . LEU A 1 85 ? 15.265 -15.806 -5.199 1.00 96.94 85 LEU A CA 1
ATOM 646 C C . LEU A 1 85 ? 16.677 -15.912 -4.592 1.00 96.94 85 LEU A C 1
ATOM 648 O O . LEU A 1 85 ? 16.794 -16.153 -3.395 1.00 96.94 85 LEU A O 1
ATOM 652 N N . ASP A 1 86 ? 17.720 -15.770 -5.415 1.00 96.38 86 ASP A N 1
ATOM 653 C CA . ASP A 1 86 ? 19.121 -15.849 -4.981 1.00 96.38 86 ASP A CA 1
ATOM 654 C C . ASP A 1 86 ? 19.633 -14.524 -4.378 1.00 96.38 86 ASP A C 1
ATOM 656 O O . ASP A 1 86 ? 20.733 -14.488 -3.823 1.00 96.38 86 ASP A O 1
ATOM 660 N N . GLU A 1 87 ? 18.849 -13.448 -4.499 1.00 88.94 87 GLU A N 1
ATOM 661 C CA . GLU A 1 87 ? 19.081 -12.131 -3.886 1.00 88.94 87 GLU A CA 1
ATOM 662 C C . GLU A 1 87 ? 18.287 -11.981 -2.581 1.00 88.94 87 GLU A C 1
ATOM 664 O O . GLU A 1 87 ? 18.877 -11.477 -1.597 1.00 88.94 87 GLU A O 1
#

Organism: Alkalihalophilus pseudofirmus (NCBI:txid79885)

Mean predicted aligned error: 2.16 Å